Protein AF-A0A5B7JFQ6-F1 (afdb_monomer_lite)

Secondary structure (DSSP, 8-state):
--HHHHHHHHHHHHHHHHHHHHHTT-PPPPHHHHHHHHHHHHSHHHHGGGHHHHHHHHTSPPP--PPPPTTS-HHHHHHHHHHHHHH--

Organism: Portunus trituberculatus (NCBI:txid210409)

Radius of gyration: 28.13 Å; chains: 1; bounding box: 65×30×75 Å

pLDDT: mean 82.75, std 15.84, range [47.91, 97.56]

Foldseek 3Di:
DPPVVVVVVVVVVVVVVVCVVVVVVPDPQDPVNVVLVVCVPPVCVPCPPCSVVVSVQVVDPDDDDDDDDPPDPVVVVVVVVVVVVVVVD

Structure (mmCIF, N/CA/C/O backbone):
data_AF-A0A5B7JFQ6-F1
#
_entry.id   AF-A0A5B7JFQ6-F1
#
loop_
_atom_site.group_PDB
_atom_site.id
_atom_site.type_symbol
_atom_site.label_atom_id
_atom_site.label_alt_id
_atom_site.label_comp_id
_atom_site.label_asym_id
_atom_site.label_entity_id
_atom_site.label_seq_id
_atom_site.pdbx_PDB_ins_code
_atom_site.Cartn_x
_atom_site.Cartn_y
_atom_site.Cartn_z
_atom_site.occupancy
_atom_site.B_iso_or_equiv
_atom_site.auth_seq_id
_atom_site.auth_comp_id
_atom_site.auth_asym_id
_atom_site.auth_atom_id
_atom_site.pdbx_PDB_model_num
ATOM 1 N N . MET A 1 1 ? -47.724 -1.187 47.350 1.00 48.50 1 MET A N 1
ATOM 2 C CA . MET A 1 1 ? -46.317 -1.663 47.329 1.00 48.50 1 MET A CA 1
ATOM 3 C C . MET A 1 1 ? -45.950 -2.574 46.132 1.00 48.50 1 MET A C 1
ATOM 5 O O . MET A 1 1 ? -44.912 -3.213 46.178 1.00 48.50 1 MET A O 1
ATOM 9 N N . LEU A 1 2 ? -46.703 -2.608 45.015 1.00 47.91 2 LEU A N 1
ATOM 10 C CA . LEU A 1 2 ? -46.411 -3.509 43.869 1.00 47.91 2 LEU A CA 1
ATOM 11 C C . LEU A 1 2 ? -45.716 -2.837 42.661 1.00 47.91 2 LEU A C 1
ATOM 13 O O . LEU A 1 2 ? -45.346 -3.508 41.704 1.00 47.91 2 LEU A O 1
ATOM 17 N N . SER A 1 3 ? -45.523 -1.515 42.687 1.00 52.34 3 SER A N 1
ATOM 18 C CA . SER A 1 3 ? -44.965 -0.764 41.547 1.00 52.34 3 SER A CA 1
ATOM 19 C C . SER A 1 3 ? -43.441 -0.923 41.413 1.00 52.34 3 SER A C 1
ATOM 21 O O . SER A 1 3 ? -42.931 -1.177 40.322 1.00 52.34 3 SER A O 1
ATOM 23 N N . VAL A 1 4 ? -42.705 -0.884 42.529 1.00 54.38 4 VAL A N 1
ATOM 24 C CA . VAL A 1 4 ? -41.229 -0.893 42.537 1.00 54.38 4 VAL A CA 1
ATOM 25 C C . VAL A 1 4 ? -40.650 -2.207 41.990 1.00 54.38 4 VAL A C 1
ATOM 27 O O . VAL A 1 4 ? -39.687 -2.196 41.226 1.00 54.38 4 VAL A O 1
ATOM 30 N N . THR A 1 5 ? -41.281 -3.346 42.286 1.00 51.97 5 THR A N 1
ATOM 31 C CA . THR A 1 5 ? -40.811 -4.680 41.866 1.00 51.97 5 THR A CA 1
ATOM 32 C C . THR A 1 5 ? -40.966 -4.932 40.362 1.00 51.97 5 THR A C 1
ATOM 34 O O . THR A 1 5 ? -40.148 -5.631 39.758 1.00 51.97 5 THR A O 1
ATOM 37 N N . THR A 1 6 ? -41.972 -4.332 39.715 1.00 53.88 6 THR A N 1
ATOM 38 C CA . THR A 1 6 ? -42.157 -4.443 38.257 1.00 53.88 6 THR A CA 1
ATOM 39 C C . THR A 1 6 ? -41.136 -3.632 37.460 1.00 53.88 6 THR A C 1
ATOM 41 O O . THR A 1 6 ? -40.748 -4.065 36.372 1.00 53.88 6 THR A O 1
ATOM 44 N N . LYS A 1 7 ? -40.660 -2.503 38.003 1.00 51.50 7 LYS A N 1
ATOM 45 C CA . LYS A 1 7 ? -39.659 -1.639 37.359 1.00 51.50 7 LYS A CA 1
ATOM 46 C C . LYS A 1 7 ? -38.280 -2.309 37.329 1.00 51.50 7 LYS A C 1
ATOM 48 O O . LYS A 1 7 ? -37.725 -2.502 36.249 1.00 51.50 7 LYS A O 1
ATOM 53 N N . VAL A 1 8 ? -37.826 -2.827 38.474 1.00 55.34 8 VAL A N 1
ATOM 54 C CA . VAL A 1 8 ? -36.552 -3.565 38.605 1.00 55.34 8 VAL A CA 1
ATOM 55 C C . VAL A 1 8 ? -36.511 -4.793 37.679 1.00 55.34 8 VAL A C 1
ATOM 57 O O . VAL A 1 8 ? -35.541 -5.005 36.957 1.00 55.34 8 VAL 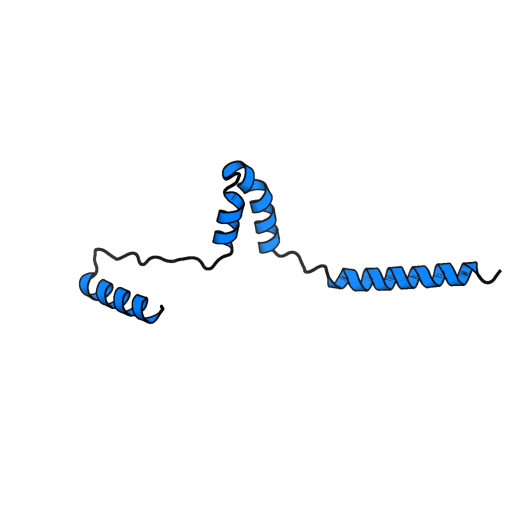A O 1
ATOM 60 N N . ARG A 1 9 ? -37.604 -5.568 37.596 1.00 53.62 9 ARG A N 1
ATOM 61 C CA . ARG A 1 9 ? -37.688 -6.779 36.750 1.00 53.62 9 ARG A CA 1
ATOM 62 C C . ARG A 1 9 ? -37.729 -6.490 35.238 1.00 53.62 9 ARG A C 1
ATOM 64 O O . ARG A 1 9 ? -37.419 -7.380 34.438 1.00 53.62 9 ARG A O 1
ATOM 71 N N . ARG A 1 10 ? -38.148 -5.288 34.821 1.00 54.03 10 ARG A N 1
ATOM 72 C CA . ARG A 1 10 ? -38.134 -4.847 33.411 1.00 54.03 10 ARG A CA 1
ATOM 73 C C . ARG A 1 10 ? -36.747 -4.361 32.994 1.00 54.03 10 ARG A C 1
ATOM 75 O O . ARG A 1 10 ? -36.292 -4.726 31.911 1.00 54.03 10 ARG A O 1
ATOM 82 N N . GLU A 1 11 ? -36.052 -3.639 33.868 1.00 56.34 11 GLU A N 1
ATOM 83 C CA . GLU A 1 11 ? -34.682 -3.163 33.635 1.00 56.34 11 GLU A CA 1
ATOM 84 C C . GLU A 1 11 ? -33.691 -4.328 33.486 1.00 56.34 11 GLU A C 1
ATOM 86 O O . GLU A 1 11 ? -32.891 -4.332 32.551 1.00 56.34 11 GLU A O 1
ATOM 91 N N . SER A 1 12 ? -33.824 -5.398 34.283 1.00 64.12 12 SER A N 1
ATOM 92 C CA . SER A 1 12 ? -32.985 -6.602 34.136 1.00 64.12 12 SER A CA 1
ATOM 93 C C . SER A 1 12 ? -33.163 -7.304 32.782 1.00 64.12 12 SER A C 1
ATOM 95 O O . SER A 1 12 ? -32.201 -7.823 32.218 1.00 64.12 12 SER A O 1
ATOM 97 N N . ARG A 1 13 ? -34.384 -7.305 32.222 1.00 71.50 13 ARG A N 1
ATOM 98 C CA . ARG A 1 13 ? -34.645 -7.871 30.886 1.00 71.50 13 ARG A CA 1
ATOM 99 C C . ARG A 1 13 ? -34.097 -6.992 29.775 1.00 71.50 13 ARG A C 1
ATOM 101 O O . ARG A 1 13 ? -33.602 -7.530 28.791 1.00 71.50 13 ARG A O 1
ATOM 108 N N . LEU A 1 14 ? -34.179 -5.672 29.926 1.00 75.94 14 LEU A N 1
ATOM 109 C CA . LEU A 1 14 ? -33.609 -4.726 28.969 1.00 75.94 14 LEU A CA 1
ATOM 110 C C . LEU A 1 14 ? -32.083 -4.846 28.931 1.00 75.94 14 LEU A C 1
ATOM 112 O O . LEU A 1 14 ? -31.521 -4.992 27.851 1.00 75.94 14 LEU A O 1
ATOM 116 N N . ILE A 1 15 ? -31.425 -4.896 30.093 1.00 78.69 15 ILE A N 1
ATOM 117 C CA . ILE A 1 15 ? -29.976 -5.121 30.198 1.00 78.69 15 ILE A CA 1
ATOM 118 C C . ILE A 1 15 ? -29.592 -6.467 29.573 1.00 78.69 15 ILE A C 1
ATOM 120 O O . ILE A 1 15 ? -28.661 -6.522 28.773 1.00 78.69 15 ILE A O 1
ATOM 124 N N . TRP A 1 16 ? -30.349 -7.535 29.848 1.00 79.44 16 TRP A N 1
ATOM 125 C CA . TRP A 1 16 ? -30.141 -8.841 29.214 1.00 79.44 16 TRP A CA 1
ATOM 126 C C . TRP A 1 16 ? -30.290 -8.785 27.684 1.00 79.44 16 TRP A C 1
ATOM 128 O O . TRP A 1 16 ? -29.459 -9.336 26.959 1.00 79.44 16 TRP A O 1
ATOM 138 N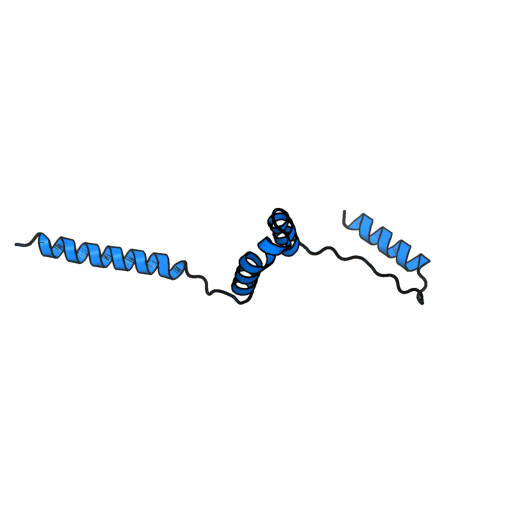 N . TYR A 1 17 ? -31.311 -8.090 27.173 1.00 79.50 17 TYR A N 1
ATOM 139 C CA . TYR A 1 17 ? -31.537 -7.918 25.734 1.00 79.50 17 TYR A CA 1
ATOM 140 C C . TYR A 1 17 ? -30.412 -7.123 25.069 1.00 79.50 17 TYR A C 1
ATOM 142 O O . TYR A 1 17 ? -29.935 -7.511 24.001 1.00 79.50 17 TYR A O 1
ATOM 150 N N . LEU A 1 18 ? -29.964 -6.043 25.708 1.00 77.56 18 LEU A N 1
ATOM 151 C CA . LEU A 1 18 ? -28.865 -5.212 25.229 1.00 77.56 18 LEU A CA 1
ATOM 152 C C . LEU A 1 18 ? -27.552 -6.002 25.240 1.00 77.56 18 LEU A C 1
ATOM 154 O O . LEU A 1 18 ? -26.904 -6.102 24.203 1.00 77.56 18 LEU A O 1
ATOM 158 N N . GLN A 1 19 ? -27.203 -6.670 26.341 1.00 75.38 19 GLN A N 1
ATOM 159 C CA . GLN A 1 19 ? -26.016 -7.532 26.414 1.00 75.38 19 GLN A CA 1
ATOM 160 C C . GLN A 1 19 ? -26.041 -8.644 25.360 1.00 75.38 19 GLN A C 1
ATOM 162 O O . GLN A 1 19 ? -25.024 -8.908 24.724 1.00 75.38 19 GLN A O 1
ATOM 167 N N . LYS A 1 20 ? -27.195 -9.281 25.127 1.00 76.25 20 LYS A N 1
ATOM 168 C CA . LYS A 1 20 ? -27.357 -10.318 24.096 1.00 76.25 20 LYS A CA 1
ATOM 169 C C . LYS A 1 20 ? -27.213 -9.755 22.679 1.00 76.25 20 LYS A C 1
ATOM 171 O O . LYS A 1 20 ? -26.637 -10.424 21.821 1.00 76.25 20 LYS A O 1
ATOM 176 N N . ARG A 1 21 ? -27.709 -8.537 22.433 1.00 71.75 21 ARG A N 1
ATOM 177 C CA . ARG A 1 21 ? -27.564 -7.826 21.154 1.00 71.75 21 ARG A CA 1
ATOM 178 C C . ARG A 1 21 ? -26.110 -7.421 20.905 1.00 71.75 21 ARG A C 1
ATOM 180 O O . ARG A 1 21 ? -25.602 -7.700 19.827 1.00 71.75 21 ARG A O 1
ATOM 187 N N . PHE A 1 22 ? -25.424 -6.858 21.900 1.00 62.19 22 PHE A N 1
ATOM 188 C CA . PHE A 1 22 ? -24.032 -6.408 21.774 1.00 62.19 22 PHE A CA 1
ATOM 189 C C . PHE A 1 22 ? -23.001 -7.547 21.842 1.00 62.19 22 PHE A C 1
ATOM 191 O O . PHE A 1 22 ? -21.960 -7.449 21.199 1.00 62.19 22 PHE A O 1
ATOM 198 N N . LYS A 1 23 ? -23.294 -8.681 22.499 1.00 60.81 23 LYS A N 1
ATOM 199 C CA . LYS A 1 23 ? -22.445 -9.892 22.435 1.00 60.81 23 LYS A CA 1
ATOM 200 C C . LYS A 1 23 ? -22.314 -10.460 21.021 1.00 60.81 23 LYS A C 1
ATOM 202 O O . LYS A 1 23 ? -21.290 -11.054 20.714 1.00 60.81 23 LYS A O 1
ATOM 207 N N . LYS A 1 24 ? -23.325 -10.283 20.163 1.00 56.50 24 LYS A N 1
ATOM 208 C CA . LYS A 1 24 ? -23.271 -10.708 18.753 1.00 56.50 24 LYS A CA 1
ATOM 209 C C . LYS A 1 24 ? -22.441 -9.773 17.866 1.00 56.50 24 LYS A C 1
ATOM 211 O O . LYS A 1 24 ? -22.109 -10.160 16.754 1.00 56.50 24 LYS A O 1
ATOM 216 N N . VAL A 1 25 ? -22.123 -8.567 18.341 1.00 58.31 25 VAL A N 1
ATOM 217 C CA . VAL A 1 25 ? -21.421 -7.526 17.566 1.00 58.31 25 VAL A CA 1
ATOM 218 C C . VAL A 1 25 ? -19.904 -7.563 17.794 1.00 58.31 25 VAL A C 1
ATOM 220 O O . VAL A 1 25 ? -19.151 -7.032 16.986 1.00 58.31 25 VAL A O 1
ATOM 223 N N . SER A 1 26 ? -19.420 -8.246 18.836 1.00 63.31 26 SER A N 1
ATOM 224 C CA . SER A 1 26 ? -17.984 -8.492 19.004 1.00 63.31 26 SER A CA 1
ATOM 225 C C . SER A 1 26 ? -17.549 -9.638 18.087 1.00 63.31 26 SER A C 1
ATOM 227 O O . SER A 1 26 ? -17.484 -10.798 18.493 1.00 63.31 26 SER A O 1
ATOM 229 N N . ALA A 1 27 ? -17.260 -9.315 16.826 1.00 71.00 27 ALA A N 1
ATOM 230 C CA . ALA A 1 27 ? -16.437 -10.185 15.999 1.00 71.00 27 ALA A CA 1
ATOM 231 C C . ALA A 1 27 ? -15.098 -10.417 16.722 1.00 71.00 27 ALA A C 1
ATOM 233 O O . ALA A 1 27 ? -14.558 -9.504 17.356 1.00 71.00 27 ALA A O 1
ATOM 234 N N . LYS A 1 28 ? -14.580 -11.650 16.680 1.00 82.81 28 LYS A N 1
ATOM 235 C CA . LYS A 1 28 ? -13.251 -11.941 17.228 1.00 82.81 28 LYS A CA 1
ATOM 236 C C . LYS A 1 28 ? -12.238 -11.074 16.485 1.00 82.81 28 LYS A C 1
ATOM 238 O O . LYS A 1 28 ? -12.156 -11.164 15.266 1.00 82.81 28 LYS A O 1
ATOM 243 N N . VAL A 1 29 ? -11.478 -10.272 17.227 1.00 89.00 29 VAL A N 1
ATOM 244 C CA . VAL A 1 29 ? -10.381 -9.475 16.669 1.00 89.00 29 VAL A CA 1
ATOM 245 C C . VAL A 1 29 ? -9.364 -10.432 16.058 1.00 89.00 29 VAL A C 1
ATOM 247 O O . VAL A 1 29 ? -8.815 -11.290 16.754 1.00 89.00 29 VAL A O 1
ATOM 250 N N . THR A 1 30 ? -9.143 -10.303 14.757 1.00 94.31 30 THR A N 1
ATOM 251 C CA . THR A 1 30 ? -8.180 -11.113 14.016 1.00 94.31 30 THR A CA 1
ATOM 252 C C . THR A 1 30 ? -6.777 -10.512 14.105 1.00 94.31 30 THR A C 1
ATOM 254 O O . THR A 1 30 ? -6.581 -9.365 14.515 1.00 94.31 30 THR A O 1
ATOM 257 N N . ASN A 1 31 ? -5.766 -11.279 13.691 1.00 96.25 31 ASN A N 1
ATOM 258 C CA . ASN A 1 31 ? -4.401 -10.758 13.587 1.00 96.25 31 ASN A CA 1
ATOM 259 C C . ASN A 1 31 ? -4.302 -9.623 12.554 1.00 96.25 31 ASN A C 1
ATOM 261 O O . ASN A 1 31 ? -3.527 -8.691 12.754 1.00 96.25 31 ASN A O 1
ATOM 265 N N . VAL A 1 32 ? -5.123 -9.667 11.496 1.00 95.06 32 VAL A N 1
ATOM 266 C CA . VAL A 1 32 ? -5.210 -8.601 10.486 1.00 95.06 32 VAL A CA 1
ATOM 267 C C . VAL A 1 32 ? -5.739 -7.317 11.118 1.00 95.06 32 VAL A C 1
ATOM 269 O O . VAL A 1 32 ? -5.142 -6.261 10.933 1.00 95.06 32 VAL A O 1
ATOM 272 N N . ASP A 1 33 ? -6.783 -7.408 11.944 1.00 94.69 33 ASP A N 1
ATOM 273 C CA . ASP A 1 33 ? -7.332 -6.241 12.646 1.00 94.69 33 ASP A CA 1
ATOM 274 C C . ASP A 1 33 ? -6.296 -5.596 13.573 1.00 94.69 33 ASP A C 1
ATOM 276 O O . ASP A 1 33 ? -6.191 -4.370 13.632 1.00 94.69 33 ASP A O 1
ATOM 280 N N . ARG A 1 34 ? -5.490 -6.408 14.274 1.00 96.25 34 ARG A N 1
ATOM 281 C CA . ARG A 1 34 ? -4.394 -5.889 15.109 1.00 96.25 34 ARG A CA 1
ATOM 282 C C . ARG A 1 34 ? -3.290 -5.229 14.290 1.00 96.25 34 ARG A C 1
ATOM 284 O O . ARG A 1 34 ? -2.794 -4.182 14.696 1.00 96.25 34 ARG A O 1
ATOM 291 N N . ALA A 1 35 ? -2.914 -5.814 13.154 1.00 96.81 35 ALA A N 1
ATOM 292 C CA . ALA A 1 35 ? -1.921 -5.222 12.264 1.00 96.81 35 ALA A CA 1
ATOM 293 C C . ALA A 1 35 ? -2.402 -3.870 11.714 1.00 96.81 35 ALA A C 1
ATOM 295 O O . ALA A 1 35 ? -1.647 -2.900 11.727 1.00 96.81 35 ALA A O 1
ATOM 296 N N . LEU A 1 36 ? -3.676 -3.776 11.318 1.00 96.31 36 LEU A N 1
ATOM 297 C CA . LEU A 1 36 ? -4.272 -2.523 10.850 1.00 96.31 36 LEU A CA 1
ATOM 298 C C . LEU A 1 36 ? -4.262 -1.442 11.933 1.00 96.31 36 LEU A C 1
ATOM 300 O O . LEU A 1 36 ? -3.844 -0.321 11.658 1.00 96.31 36 LEU A O 1
ATOM 304 N N . GLN A 1 37 ? -4.641 -1.787 13.166 1.00 96.12 37 GLN A N 1
ATOM 305 C CA . GLN A 1 37 ? -4.577 -0.856 14.299 1.00 96.12 37 GLN A CA 1
ATOM 306 C C . GLN A 1 37 ? -3.154 -0.353 14.544 1.00 96.12 37 GLN A C 1
ATOM 308 O O . GLN A 1 37 ? -2.952 0.837 14.770 1.00 96.12 37 GLN A O 1
ATOM 313 N N . TYR A 1 38 ? -2.161 -1.242 14.475 1.00 97.12 38 TYR A N 1
ATOM 314 C CA . TYR A 1 38 ? -0.765 -0.850 14.630 1.00 97.12 38 TYR A CA 1
ATOM 315 C C . TYR A 1 38 ? -0.319 0.117 13.525 1.00 97.12 38 TYR A C 1
ATOM 317 O O . TYR A 1 38 ? 0.273 1.155 13.822 1.00 97.12 38 TYR A O 1
ATOM 325 N N . PHE A 1 39 ? -0.638 -0.177 12.261 1.00 97.12 39 PHE A N 1
ATOM 326 C CA . PHE A 1 39 ? -0.288 0.706 11.147 1.00 97.12 39 PHE A CA 1
ATOM 327 C C . PHE A 1 39 ? -0.954 2.078 11.258 1.00 97.12 39 PHE A C 1
ATOM 329 O O . PHE A 1 39 ? -0.291 3.085 11.019 1.00 97.12 39 PHE A O 1
ATOM 336 N N . ASP A 1 40 ? -2.212 2.132 11.697 1.00 96.56 40 ASP A N 1
ATOM 337 C CA . ASP A 1 40 ? -2.941 3.387 11.897 1.00 96.56 40 ASP A CA 1
ATOM 338 C C . ASP A 1 40 ? -2.375 4.256 13.033 1.00 96.56 40 ASP A C 1
ATOM 340 O O . ASP A 1 40 ? -2.633 5.456 13.060 1.00 96.56 40 ASP A O 1
ATOM 344 N N . ILE A 1 41 ? -1.568 3.691 13.935 1.00 97.00 41 ILE A N 1
ATOM 345 C CA . ILE A 1 41 ? -0.855 4.441 14.981 1.00 97.00 41 ILE A CA 1
ATOM 346 C C . ILE A 1 41 ? 0.554 4.830 14.510 1.00 97.00 41 ILE A C 1
ATOM 348 O O . ILE A 1 41 ? 0.989 5.962 14.715 1.00 97.00 41 ILE A O 1
ATOM 352 N N . ALA A 1 42 ? 1.278 3.901 13.881 1.00 97.19 42 ALA A N 1
ATOM 353 C CA . ALA A 1 42 ? 2.707 4.050 13.603 1.00 97.19 42 ALA A CA 1
ATOM 354 C C . ALA A 1 42 ? 3.027 4.794 12.294 1.00 97.19 42 ALA A C 1
ATOM 356 O O . ALA A 1 42 ? 4.050 5.472 12.208 1.00 97.19 42 ALA A O 1
ATOM 357 N N . MET A 1 43 ? 2.179 4.674 11.270 1.00 96.00 43 MET A N 1
ATOM 358 C CA . MET A 1 43 ? 2.454 5.183 9.919 1.00 96.00 43 MET A CA 1
ATOM 359 C C . MET A 1 43 ? 2.042 6.650 9.669 1.00 96.00 43 MET A C 1
ATOM 361 O O . MET A 1 43 ? 2.753 7.326 8.917 1.00 96.00 43 MET A O 1
ATOM 365 N N . PRO A 1 44 ? 0.973 7.212 10.278 1.00 96.81 44 PRO A N 1
ATOM 366 C CA . PRO A 1 44 ? 0.634 8.625 10.090 1.00 96.81 44 PRO A CA 1
ATOM 367 C C . PRO A 1 44 ? 1.742 9.617 10.476 1.00 96.81 44 PRO A C 1
ATOM 369 O O . PRO A 1 44 ? 1.920 10.581 9.739 1.00 96.81 44 PRO A O 1
ATOM 372 N N . PRO A 1 45 ? 2.532 9.428 11.551 1.00 96.75 45 PRO A N 1
ATOM 373 C CA . PRO A 1 45 ? 3.656 10.323 11.844 1.00 96.75 45 PRO A CA 1
ATOM 374 C C . PRO A 1 45 ? 4.700 10.388 10.717 1.00 96.75 45 PRO A C 1
ATOM 376 O O . PRO A 1 45 ? 5.311 11.433 10.505 1.00 96.75 45 PRO A O 1
ATOM 379 N N . VAL A 1 46 ? 4.881 9.291 9.973 1.00 97.00 46 VAL A N 1
ATOM 380 C CA . VAL A 1 46 ? 5.862 9.178 8.882 1.00 97.00 46 VAL A CA 1
ATOM 381 C C . VAL A 1 46 ? 5.316 9.763 7.580 1.00 97.00 46 VAL A C 1
ATOM 383 O O . VAL A 1 46 ? 5.985 10.551 6.915 1.00 97.00 46 VAL A O 1
ATOM 386 N N . TYR A 1 47 ? 4.091 9.387 7.208 1.00 96.69 47 TYR A N 1
ATOM 387 C CA . TYR A 1 47 ? 3.512 9.722 5.901 1.00 96.69 47 TYR A CA 1
ATOM 388 C C . TYR A 1 47 ? 2.524 10.892 5.941 1.00 96.69 47 TYR A C 1
ATOM 390 O O . TYR A 1 47 ? 2.084 11.370 4.891 1.00 96.69 47 TYR A O 1
ATOM 398 N N . GLN A 1 48 ? 2.190 11.369 7.138 1.00 96.06 48 GLN A N 1
ATOM 399 C CA . GLN A 1 48 ? 1.343 12.529 7.401 1.00 96.06 48 GLN A CA 1
ATOM 400 C C . GLN A 1 48 ? 0.032 12.449 6.602 1.00 96.06 48 GLN A C 1
ATOM 402 O O . GLN A 1 48 ? -0.647 11.420 6.594 1.00 96.06 48 GLN A O 1
ATOM 407 N N . ALA A 1 49 ? -0.305 13.512 5.870 1.00 96.69 49 ALA A N 1
ATOM 408 C CA . ALA A 1 49 ? -1.508 13.606 5.050 1.00 96.69 49 ALA A CA 1
ATOM 409 C C . ALA A 1 49 ? -1.597 12.555 3.925 1.00 96.69 49 ALA A C 1
ATOM 411 O O . ALA A 1 49 ? -2.673 12.364 3.363 1.00 96.69 49 ALA A O 1
ATOM 412 N N . ARG A 1 50 ? -0.500 11.859 3.586 1.00 97.44 50 ARG A N 1
ATOM 413 C CA . ARG A 1 50 ? -0.501 10.788 2.572 1.00 97.44 50 ARG A CA 1
ATOM 414 C C . ARG A 1 50 ? -0.898 9.428 3.138 1.00 97.44 50 ARG A C 1
ATOM 416 O O . ARG A 1 50 ? -1.198 8.527 2.362 1.00 97.44 50 ARG A O 1
ATOM 423 N N . TRP A 1 51 ? -0.921 9.252 4.461 1.00 97.56 51 TRP A N 1
ATOM 424 C CA . TRP A 1 51 ? -1.271 7.960 5.055 1.00 97.56 51 TRP A CA 1
ATOM 425 C C . TRP A 1 51 ? -2.619 7.399 4.564 1.00 97.56 51 TRP A C 1
ATOM 427 O O . TRP A 1 51 ? -2.646 6.231 4.183 1.00 97.56 51 TRP A O 1
ATOM 437 N N . PRO A 1 52 ? -3.714 8.180 4.466 1.00 96.88 52 PRO A N 1
ATOM 438 C CA . PRO A 1 52 ? -4.999 7.641 4.023 1.00 96.88 52 PRO A CA 1
ATOM 439 C C . PRO A 1 52 ? -4.961 7.023 2.618 1.00 96.88 52 PRO A C 1
ATOM 441 O O . PRO A 1 52 ? -5.565 5.973 2.400 1.00 96.88 52 PRO A O 1
ATOM 444 N N . SER A 1 53 ? -4.229 7.624 1.671 1.00 97.5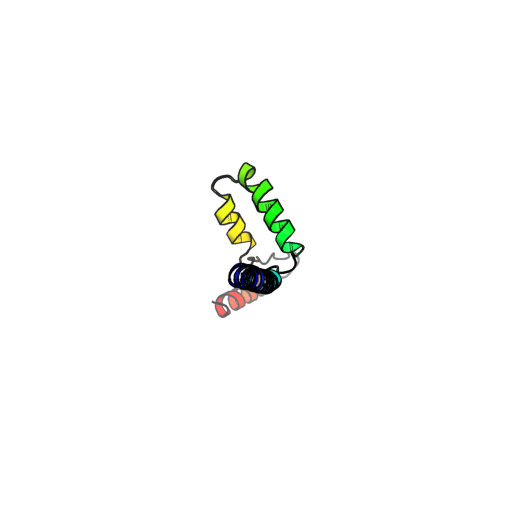6 53 SER A N 1
ATOM 445 C CA . SER A 1 53 ? -4.109 7.078 0.314 1.00 97.56 53 SER A CA 1
ATOM 446 C C . SER A 1 53 ? -3.216 5.837 0.270 1.00 97.56 53 SER A C 1
ATOM 448 O O . SER A 1 53 ? -3.556 4.873 -0.413 1.00 97.56 53 SER A O 1
ATOM 450 N N . ILE A 1 54 ? -2.129 5.811 1.048 1.00 97.19 54 ILE A N 1
ATOM 451 C CA . ILE A 1 54 ? -1.261 4.629 1.195 1.00 97.19 54 ILE A CA 1
ATOM 452 C C . ILE A 1 54 ? -2.041 3.471 1.822 1.00 97.19 54 ILE A C 1
ATOM 454 O O . ILE A 1 54 ? -2.015 2.353 1.311 1.00 97.19 54 ILE A O 1
ATOM 458 N N . ARG A 1 55 ? -2.786 3.737 2.897 1.00 96.75 55 ARG A N 1
ATOM 459 C CA . ARG A 1 55 ? -3.627 2.750 3.576 1.00 96.75 55 ARG A CA 1
ATOM 460 C C . ARG A 1 55 ? -4.680 2.165 2.639 1.00 96.75 55 ARG A C 1
ATOM 462 O O . ARG A 1 55 ? -4.907 0.959 2.652 1.00 96.75 55 ARG A O 1
ATOM 469 N N . LEU A 1 56 ? -5.310 3.008 1.820 1.00 96.75 56 LEU A N 1
ATOM 470 C CA . LEU A 1 56 ? -6.264 2.561 0.808 1.00 96.75 56 LEU A CA 1
ATOM 471 C C . LEU A 1 56 ? -5.583 1.677 -0.242 1.00 96.75 56 LEU A C 1
ATOM 473 O O . LEU A 1 56 ? -6.121 0.626 -0.580 1.00 96.75 56 LEU A O 1
ATOM 477 N N . ALA A 1 57 ? -4.390 2.054 -0.709 1.00 96.56 57 ALA A N 1
ATOM 478 C CA . ALA A 1 57 ? -3.625 1.253 -1.659 1.00 96.56 57 ALA A CA 1
ATOM 479 C C . ALA A 1 57 ? -3.247 -0.127 -1.086 1.00 96.56 57 ALA A C 1
ATOM 481 O O . ALA A 1 57 ? -3.434 -1.129 -1.772 1.00 96.56 57 ALA A O 1
ATOM 482 N N . LEU A 1 58 ? -2.812 -0.200 0.177 1.00 95.88 58 LEU A N 1
ATOM 483 C CA . LEU A 1 58 ? -2.479 -1.460 0.865 1.00 95.88 58 LEU A CA 1
ATOM 484 C C . LEU A 1 58 ? -3.677 -2.409 1.017 1.00 95.88 58 LEU A C 1
ATOM 486 O O . LEU A 1 58 ? -3.496 -3.621 1.086 1.00 95.88 58 LEU A O 1
ATOM 490 N N . LEU A 1 59 ? -4.892 -1.865 1.088 1.00 96.06 59 LEU A N 1
ATOM 491 C CA . LEU A 1 59 ? -6.134 -2.640 1.169 1.00 96.06 59 LEU A CA 1
ATOM 492 C C . LEU A 1 59 ? -6.766 -2.919 -0.200 1.00 96.06 59 LEU A C 1
ATOM 494 O O . LEU A 1 59 ? -7.783 -3.607 -0.282 1.00 96.06 59 LEU A O 1
ATOM 498 N N . SER A 1 60 ? -6.190 -2.371 -1.267 1.00 96.25 60 SER A N 1
ATOM 499 C CA . SER A 1 60 ? -6.651 -2.577 -2.634 1.00 96.25 60 SER A CA 1
ATOM 500 C C . SER A 1 60 ? -5.953 -3.774 -3.286 1.00 96.25 60 SER A C 1
ATOM 502 O O . SER A 1 60 ? -5.004 -4.343 -2.747 1.00 96.25 60 SER A O 1
ATOM 504 N N . LYS A 1 61 ? -6.419 -4.174 -4.474 1.00 95.06 61 LYS A N 1
ATOM 505 C CA . LYS A 1 61 ? -5.758 -5.224 -5.257 1.00 95.06 61 LYS A CA 1
ATOM 506 C C . LYS A 1 61 ? -4.331 -4.784 -5.602 1.00 95.06 61 LYS A C 1
ATOM 508 O O . LYS A 1 61 ? -4.143 -3.810 -6.332 1.00 95.06 61 LYS A O 1
ATOM 513 N N . GLN A 1 62 ? -3.344 -5.538 -5.120 1.00 93.62 62 GLN A N 1
ATOM 514 C CA . GLN A 1 62 ? -1.936 -5.298 -5.425 1.00 93.62 62 GLN A CA 1
ATOM 515 C C . GLN A 1 62 ? -1.708 -5.376 -6.939 1.00 93.62 62 GLN A C 1
ATOM 517 O O . GLN A 1 62 ? -2.186 -6.296 -7.609 1.00 93.62 62 GLN A O 1
ATOM 522 N N . ARG A 1 63 ? -0.967 -4.408 -7.481 1.00 90.00 63 ARG A N 1
ATOM 523 C CA . ARG A 1 63 ? -0.505 -4.468 -8.869 1.00 90.00 63 ARG A CA 1
ATOM 524 C C . ARG A 1 63 ? 0.816 -5.221 -8.937 1.00 90.00 63 ARG A C 1
ATOM 526 O O . ARG A 1 63 ? 1.695 -5.008 -8.106 1.00 90.00 63 ARG A O 1
ATOM 533 N N . TYR A 1 64 ? 0.935 -6.078 -9.941 1.00 90.31 64 TYR A N 1
ATOM 534 C CA . TYR A 1 64 ? 2.140 -6.842 -10.235 1.00 90.31 64 TYR A CA 1
ATOM 535 C C . TYR A 1 64 ? 2.729 -6.359 -11.556 1.00 90.31 64 TYR A C 1
ATOM 537 O O . TYR A 1 64 ? 2.000 -5.887 -12.428 1.00 90.31 64 TYR A O 1
ATOM 545 N N . VAL A 1 65 ? 4.047 -6.473 -11.683 1.00 89.94 65 VAL A N 1
ATOM 546 C CA . VAL A 1 65 ? 4.787 -6.165 -12.908 1.00 89.94 65 VAL A CA 1
ATOM 547 C C . VAL A 1 65 ? 5.563 -7.416 -13.298 1.00 89.94 65 VAL A C 1
ATOM 549 O O . VAL A 1 65 ? 6.109 -8.095 -12.428 1.00 89.94 65 VAL A O 1
ATOM 552 N N . ALA A 1 66 ? 5.592 -7.730 -14.591 1.00 89.75 66 ALA A N 1
ATOM 553 C CA . ALA A 1 66 ? 6.403 -8.818 -15.113 1.00 89.75 66 ALA A CA 1
ATOM 554 C C . ALA A 1 66 ? 7.866 -8.367 -15.189 1.00 89.75 66 ALA A C 1
ATOM 556 O O . ALA A 1 66 ? 8.186 -7.386 -15.858 1.00 89.75 66 ALA A O 1
ATOM 557 N N . LEU A 1 67 ? 8.748 -9.075 -14.485 1.00 91.06 67 LEU A N 1
ATOM 558 C CA . LEU A 1 67 ? 10.188 -8.871 -14.583 1.00 91.06 67 LEU A CA 1
ATOM 559 C C . LEU A 1 67 ? 10.743 -9.880 -15.587 1.00 91.06 67 LEU A C 1
ATOM 561 O O . LEU A 1 67 ? 10.615 -11.088 -15.390 1.00 91.06 67 LEU A O 1
ATOM 565 N N . LEU A 1 68 ? 11.324 -9.375 -16.674 1.00 90.56 68 LEU A N 1
ATOM 566 C CA . LEU A 1 68 ? 11.855 -10.209 -17.746 1.00 90.56 68 LEU A CA 1
ATOM 567 C C . LEU A 1 68 ? 13.220 -10.773 -17.360 1.00 90.56 68 LEU A C 1
ATOM 569 O O . LEU A 1 68 ? 14.093 -10.060 -16.865 1.00 90.56 68 LEU A O 1
ATOM 573 N N . ASN A 1 69 ? 13.401 -12.065 -17.614 1.00 91.25 69 ASN A N 1
ATOM 574 C CA . ASN A 1 69 ? 14.691 -12.712 -17.458 1.00 91.25 69 ASN A CA 1
ATOM 575 C C . ASN A 1 69 ? 15.584 -12.370 -18.657 1.00 91.25 69 ASN A C 1
ATOM 577 O O . ASN A 1 69 ? 15.296 -12.790 -1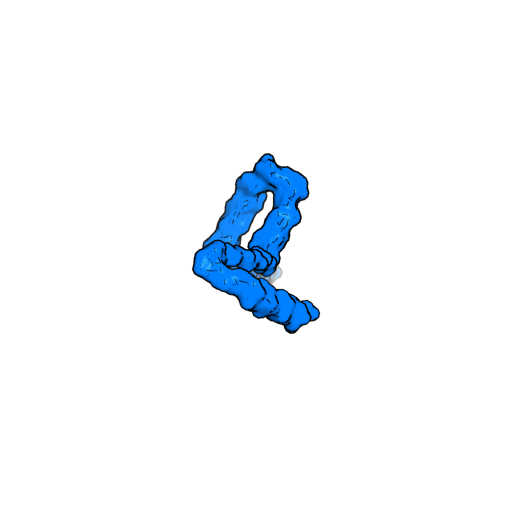9.773 1.00 91.25 69 ASN A O 1
ATOM 581 N N . SER A 1 70 ? 16.697 -11.675 -18.418 1.00 90.31 70 SER A N 1
ATOM 582 C CA . SER A 1 70 ? 17.664 -11.301 -19.459 1.00 90.31 70 SER A CA 1
ATOM 583 C C . SER A 1 70 ? 18.354 -12.485 -20.145 1.00 90.31 70 SER A C 1
ATOM 585 O O . SER A 1 70 ? 18.945 -12.302 -21.202 1.00 90.31 70 SER A O 1
ATOM 587 N N . PHE A 1 71 ? 18.309 -13.681 -19.552 1.00 92.50 71 PHE A N 1
ATOM 588 C CA . PHE A 1 71 ? 18.869 -14.904 -20.140 1.00 92.50 71 PHE A CA 1
ATOM 589 C C . PHE A 1 71 ? 17.849 -15.712 -20.953 1.00 92.50 71 PHE A C 1
ATOM 591 O O . PHE A 1 71 ? 18.192 -16.771 -21.474 1.00 92.50 71 PHE A O 1
ATOM 598 N N . ALA A 1 72 ? 16.597 -15.261 -21.014 1.00 88.31 72 ALA A N 1
ATOM 599 C CA . ALA A 1 72 ? 15.556 -15.872 -21.826 1.00 88.31 72 ALA A CA 1
ATOM 600 C C . ALA A 1 72 ? 15.389 -15.116 -23.153 1.00 88.31 72 ALA A C 1
ATOM 602 O O . ALA A 1 72 ? 15.832 -13.975 -23.286 1.00 88.31 72 ALA A O 1
ATOM 603 N N . ASP A 1 73 ? 14.726 -15.751 -24.118 1.00 86.94 73 ASP A N 1
ATOM 604 C CA . ASP A 1 73 ? 14.317 -15.105 -25.364 1.00 86.94 73 ASP A CA 1
ATOM 605 C C . ASP A 1 73 ? 13.165 -14.128 -25.081 1.00 86.94 73 ASP A C 1
ATOM 607 O O . ASP A 1 73 ? 12.016 -14.529 -24.884 1.00 86.94 73 ASP A O 1
ATOM 611 N N . TYR A 1 74 ? 13.496 -12.845 -24.937 1.00 89.00 74 TYR A N 1
ATOM 612 C CA . TYR A 1 74 ? 12.552 -11.838 -24.462 1.00 89.00 74 TYR A CA 1
ATOM 613 C C . TYR A 1 74 ? 11.582 -11.361 -25.542 1.00 89.00 74 TYR A C 1
ATOM 615 O O . TYR A 1 74 ? 10.502 -10.907 -25.175 1.00 89.00 74 TYR A O 1
ATOM 623 N N . ASP A 1 75 ? 11.901 -11.497 -26.831 1.00 87.31 75 ASP A N 1
ATOM 624 C CA . ASP A 1 75 ? 11.038 -10.995 -27.909 1.00 87.31 75 ASP A CA 1
ATOM 625 C C . ASP A 1 75 ? 9.693 -11.742 -27.926 1.00 87.31 75 ASP A C 1
ATOM 627 O O . ASP A 1 75 ? 8.632 -11.118 -27.863 1.00 87.31 75 ASP A O 1
ATOM 631 N N . HIS A 1 76 ? 9.728 -13.077 -27.852 1.00 86.94 76 HIS A N 1
ATOM 632 C CA . HIS A 1 76 ? 8.517 -13.902 -27.750 1.00 86.94 76 HIS A CA 1
ATOM 633 C C . HIS A 1 76 ? 7.751 -13.657 -26.438 1.00 86.94 76 HIS A C 1
ATOM 635 O O . HIS A 1 76 ? 6.522 -13.592 -26.415 1.00 86.94 76 HIS A O 1
ATOM 641 N N . ILE A 1 77 ? 8.463 -13.518 -25.315 1.00 90.25 77 ILE A N 1
ATOM 642 C CA . ILE A 1 77 ? 7.830 -13.318 -24.000 1.00 90.25 77 ILE A CA 1
ATOM 643 C C . ILE A 1 77 ? 7.107 -11.967 -23.950 1.00 90.25 77 ILE A C 1
ATOM 645 O O . ILE A 1 77 ? 6.042 -11.848 -23.343 1.00 90.25 77 ILE A O 1
ATOM 649 N N . ILE A 1 78 ? 7.677 -10.941 -24.579 1.00 90.88 78 ILE A N 1
ATOM 650 C CA . ILE A 1 78 ? 7.076 -9.613 -24.660 1.00 90.88 78 ILE A CA 1
ATOM 651 C C . ILE A 1 78 ? 5.772 -9.665 -25.466 1.00 90.88 78 ILE A C 1
ATOM 653 O O . ILE A 1 78 ? 4.768 -9.120 -25.002 1.00 90.88 78 ILE A O 1
ATOM 657 N N . GLU A 1 79 ? 5.752 -10.343 -26.617 1.00 90.50 79 GLU A N 1
ATOM 658 C CA . GLU A 1 79 ? 4.531 -10.512 -27.420 1.00 90.50 79 GLU A CA 1
ATOM 659 C C . GLU A 1 79 ? 3.408 -11.194 -26.625 1.00 90.50 79 GLU A C 1
ATOM 661 O O . GLU A 1 79 ? 2.292 -10.666 -26.556 1.00 90.50 79 GLU A O 1
ATOM 666 N N . ASP A 1 80 ? 3.713 -12.296 -25.936 1.00 89.56 80 ASP A N 1
ATOM 667 C CA . ASP A 1 80 ? 2.744 -13.010 -25.096 1.00 89.56 80 ASP A CA 1
ATOM 668 C C . ASP A 1 80 ? 2.180 -12.123 -23.973 1.00 89.56 80 ASP A C 1
ATOM 670 O O . ASP A 1 80 ? 0.971 -12.112 -23.704 1.00 89.56 80 ASP A O 1
ATOM 674 N N . LEU A 1 81 ? 3.047 -11.344 -23.316 1.00 90.12 81 LEU A N 1
ATOM 675 C CA . LEU A 1 81 ? 2.643 -10.418 -22.256 1.00 90.12 81 LE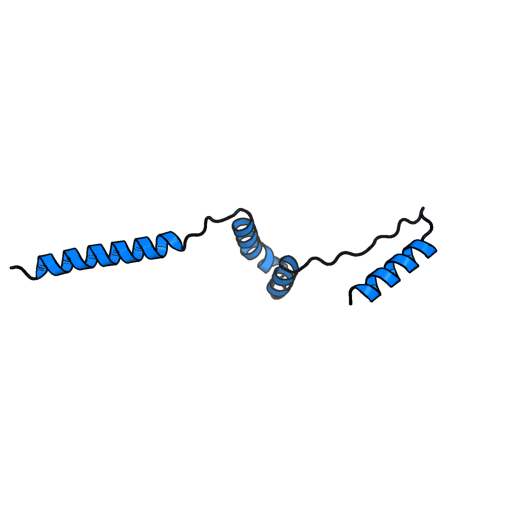U A CA 1
ATOM 676 C C . LEU A 1 81 ? 1.748 -9.291 -22.792 1.00 90.12 81 LEU A C 1
ATOM 678 O O . LEU A 1 81 ? 0.781 -8.918 -22.119 1.00 90.12 81 LEU A O 1
ATOM 682 N N . TYR A 1 82 ? 2.020 -8.774 -23.993 1.00 87.88 82 TYR A N 1
ATOM 683 C CA . TYR A 1 82 ? 1.177 -7.763 -24.638 1.00 87.88 82 TYR A CA 1
ATOM 684 C C . TYR A 1 82 ? -0.207 -8.306 -25.002 1.00 87.88 82 TYR A C 1
ATOM 686 O O . TYR A 1 82 ? -1.214 -7.640 -24.736 1.00 87.88 82 TYR A O 1
ATOM 694 N N . VAL A 1 83 ? -0.279 -9.513 -25.571 1.00 85.56 83 VAL A N 1
ATOM 695 C CA . VAL A 1 83 ? -1.556 -10.168 -25.903 1.00 85.56 83 VAL A CA 1
ATOM 696 C C . VAL A 1 83 ? -2.384 -10.393 -24.636 1.00 85.56 83 VAL A C 1
ATOM 698 O O . VAL A 1 83 ? -3.561 -10.027 -24.584 1.00 85.56 83 VAL A O 1
ATOM 701 N N . SER A 1 84 ? -1.755 -10.917 -23.582 1.00 83.19 84 SER A N 1
ATOM 702 C CA . SER A 1 84 ? -2.404 -11.154 -22.289 1.00 83.19 84 SER A CA 1
ATOM 703 C C . SER A 1 84 ? -2.962 -9.865 -21.669 1.00 83.19 84 SER A C 1
ATOM 705 O O . SER A 1 84 ? -4.128 -9.827 -21.258 1.00 83.19 84 SER A O 1
ATOM 707 N N . TYR A 1 85 ? -2.186 -8.777 -21.682 1.00 82.44 85 TYR A N 1
ATOM 708 C CA . TYR A 1 85 ? -2.620 -7.472 -21.173 1.00 82.44 85 TYR A CA 1
ATOM 709 C C . TYR A 1 85 ? -3.843 -6.924 -21.923 1.00 82.44 85 TYR A C 1
ATOM 711 O O . TYR A 1 85 ? -4.808 -6.492 -21.296 1.00 82.44 85 TYR A O 1
ATOM 719 N N . ASN A 1 86 ? -3.845 -6.996 -23.255 1.00 80.06 86 ASN A N 1
ATOM 720 C CA . ASN A 1 86 ? -4.948 -6.471 -24.067 1.00 80.06 86 ASN A CA 1
ATOM 721 C C . ASN A 1 86 ? -6.229 -7.313 -23.975 1.00 80.06 86 ASN A C 1
ATOM 723 O O . ASN A 1 86 ? -7.305 -6.812 -24.273 1.00 80.06 86 ASN A O 1
ATOM 727 N N . SER A 1 87 ? -6.126 -8.579 -23.564 1.00 73.94 87 SER A N 1
ATOM 728 C CA . SER A 1 87 ? -7.282 -9.465 -23.361 1.00 73.94 87 SER A CA 1
ATOM 729 C C . SER A 1 87 ? -7.949 -9.332 -21.984 1.00 73.94 87 SER A C 1
ATOM 731 O O . SER A 1 87 ? -9.051 -9.841 -21.781 1.00 73.94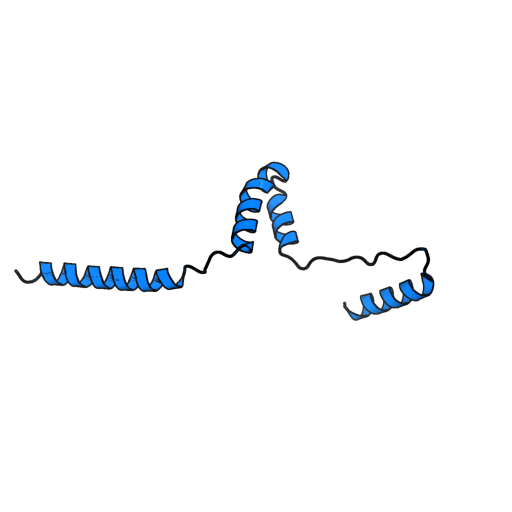 87 SER A O 1
ATOM 733 N N . THR A 1 88 ? -7.282 -8.680 -21.025 1.00 62.19 88 THR A N 1
ATOM 734 C CA . THR A 1 88 ? -7.764 -8.510 -19.641 1.00 62.19 88 THR A CA 1
ATOM 735 C C . THR A 1 88 ? -8.340 -7.122 -19.346 1.00 62.19 88 THR A C 1
ATOM 737 O O . THR A 1 88 ? -8.851 -6.912 -18.241 1.00 62.19 88 THR A O 1
ATOM 740 N N . ILE A 1 89 ? -8.276 -6.201 -20.314 1.00 49.50 89 ILE A N 1
ATOM 741 C CA . ILE A 1 89 ? -8.956 -4.893 -20.316 1.00 49.50 89 ILE A CA 1
ATOM 742 C C . ILE A 1 89 ? -10.274 -5.027 -21.072 1.00 49.50 89 ILE A C 1
ATOM 744 O O . ILE A 1 89 ? -11.281 -4.493 -20.555 1.00 49.50 89 ILE A O 1
#

Sequence (89 aa):
MLSVTTKVRRESRLIWYLQKRFKKVSAKVTNVDRALQYFDIAMPPVYQARWPSIRLALLSKQRYVALLNSFADYDHIIEDLYVSYNSTI